Protein AF-A0A8R1HHL2-F1 (afdb_monomer_lite)

pLDDT: mean 79.1, std 13.11, range [37.31, 90.75]

Organism: Caenorhabditis japonica (NCBI:txid281687)

Structure (mmCIF, N/CA/C/O backbone):
data_AF-A0A8R1HHL2-F1
#
_entry.id   AF-A0A8R1HHL2-F1
#
loop_
_atom_site.group_PDB
_atom_site.id
_atom_site.type_symbol
_atom_site.label_atom_id
_atom_site.label_alt_id
_atom_site.label_comp_id
_atom_site.label_asym_id
_atom_site.label_entity_id
_atom_site.label_seq_id
_atom_site.pdbx_PDB_ins_code
_atom_site.Cartn_x
_atom_site.Cartn_y
_atom_site.Cartn_z
_atom_site.occupancy
_atom_site.B_iso_or_equiv
_atom_site.auth_seq_id
_atom_site.auth_comp_id
_atom_site.auth_asym_id
_atom_site.auth_atom_id
_atom_site.pdbx_PDB_model_num
ATOM 1 N N . MET A 1 1 ? 0.209 -12.024 -10.132 1.00 70.88 1 MET A N 1
ATOM 2 C CA . MET A 1 1 ? 1.518 -11.637 -10.691 1.00 70.88 1 MET A CA 1
ATOM 3 C C . MET A 1 1 ? 2.382 -12.886 -10.768 1.00 70.88 1 MET A C 1
ATOM 5 O O . MET A 1 1 ? 2.027 -13.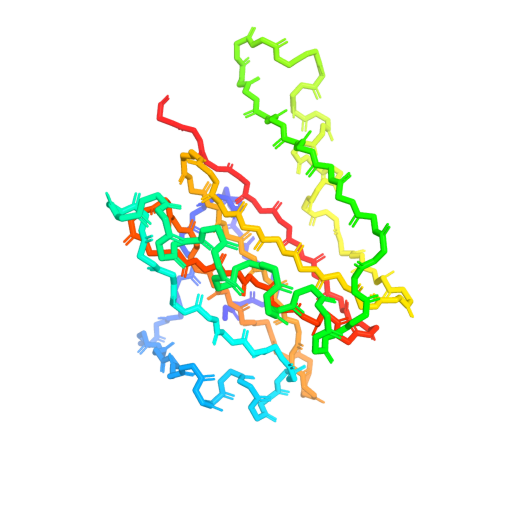872 -10.125 1.00 70.88 1 MET A O 1
ATOM 9 N N . GLU A 1 2 ? 3.452 -12.895 -11.562 1.00 67.00 2 GLU A N 1
ATOM 10 C CA . GLU A 1 2 ? 4.489 -13.923 -11.397 1.00 67.00 2 GLU A CA 1
ATOM 11 C C . GLU A 1 2 ? 5.175 -13.749 -10.028 1.00 67.00 2 GLU A C 1
ATOM 13 O O . GLU A 1 2 ? 5.275 -12.612 -9.567 1.00 67.00 2 GLU A O 1
ATOM 18 N N . PRO A 1 3 ? 5.624 -14.824 -9.352 1.00 61.41 3 PRO A N 1
ATOM 19 C CA . PRO A 1 3 ? 6.196 -14.712 -8.005 1.00 61.41 3 PRO A CA 1
ATOM 20 C C . PRO A 1 3 ? 7.489 -13.890 -7.934 1.00 61.41 3 PRO A C 1
ATOM 22 O O . PRO A 1 3 ? 7.778 -13.267 -6.917 1.00 61.41 3 PRO A O 1
ATOM 25 N N . TYR A 1 4 ? 8.250 -13.880 -9.028 1.00 66.06 4 TYR A N 1
ATOM 26 C CA . TYR A 1 4 ? 9.497 -13.137 -9.167 1.00 66.06 4 TYR A CA 1
ATOM 27 C C . TYR A 1 4 ? 9.480 -12.414 -10.512 1.00 66.06 4 TYR A C 1
ATOM 29 O O . TYR A 1 4 ? 10.007 -12.941 -11.493 1.00 66.06 4 TYR A O 1
ATOM 37 N N . PRO A 1 5 ? 8.813 -11.252 -10.593 1.00 66.38 5 PRO A N 1
ATOM 38 C CA . PRO A 1 5 ? 8.818 -10.463 -11.815 1.00 66.38 5 PRO A CA 1
ATOM 39 C C . PRO A 1 5 ? 10.256 -10.100 -12.190 1.00 66.38 5 PRO A C 1
ATOM 41 O O . PRO A 1 5 ? 10.993 -9.527 -11.389 1.00 66.38 5 PRO A O 1
ATOM 44 N N . PHE A 1 6 ? 10.663 -10.437 -13.409 1.00 67.81 6 PHE A N 1
ATOM 45 C CA . PHE A 1 6 ? 11.948 -9.998 -13.937 1.00 67.81 6 PHE A CA 1
ATOM 46 C C . PHE A 1 6 ? 11.839 -8.545 -14.421 1.00 67.81 6 PHE A C 1
ATOM 48 O O . PHE A 1 6 ? 10.890 -8.187 -15.122 1.00 67.81 6 PHE A O 1
ATOM 55 N N . GLY A 1 7 ? 12.825 -7.715 -14.082 1.00 81.69 7 GLY A N 1
ATOM 56 C CA . GLY A 1 7 ? 12.878 -6.305 -14.474 1.00 81.69 7 GLY A CA 1
ATOM 57 C C . GLY A 1 7 ? 12.419 -5.347 -13.376 1.00 81.69 7 GLY A C 1
ATOM 58 O O . GLY A 1 7 ? 12.433 -5.683 -12.197 1.00 81.69 7 GLY A O 1
ATOM 59 N N . ASP A 1 8 ? 12.054 -4.128 -13.773 1.00 83.44 8 ASP A N 1
ATOM 60 C CA . ASP A 1 8 ? 11.724 -3.054 -12.835 1.00 83.44 8 ASP A CA 1
ATOM 61 C C . ASP A 1 8 ? 10.484 -3.430 -11.991 1.00 83.44 8 ASP A C 1
ATOM 63 O O . ASP A 1 8 ? 9.393 -3.575 -12.558 1.00 83.44 8 ASP A O 1
ATOM 67 N N . PRO A 1 9 ? 10.602 -3.586 -10.654 1.00 82.75 9 PRO A N 1
ATOM 68 C CA . PRO A 1 9 ? 9.501 -4.007 -9.780 1.00 82.75 9 PRO A CA 1
ATOM 69 C C . PRO A 1 9 ? 8.330 -3.022 -9.782 1.00 82.75 9 PRO A C 1
ATOM 71 O O . PRO A 1 9 ? 7.213 -3.377 -9.396 1.00 82.75 9 PRO A O 1
ATOM 74 N N . ARG A 1 10 ? 8.567 -1.809 -10.285 1.00 83.50 10 ARG A N 1
ATOM 75 C CA . ARG A 1 10 ? 7.587 -0.747 -10.444 1.00 83.50 10 ARG A CA 1
ATOM 76 C C . ARG A 1 10 ? 6.665 -0.988 -11.664 1.00 83.50 10 ARG A C 1
ATOM 78 O O . ARG A 1 10 ? 5.615 -0.383 -11.814 1.00 83.50 10 ARG A O 1
ATOM 85 N N . LEU A 1 11 ? 6.950 -1.912 -12.570 1.00 85.81 11 LEU A N 1
ATOM 86 C CA . LEU A 1 11 ? 6.026 -2.140 -13.694 1.00 85.81 11 LEU A CA 1
ATOM 87 C C . LEU A 1 11 ? 4.756 -2.907 -13.264 1.00 85.81 11 LEU A C 1
ATOM 89 O O . LEU A 1 11 ? 4.768 -3.601 -12.258 1.00 85.81 11 LEU A O 1
ATOM 93 N N . PRO A 1 12 ? 3.624 -2.833 -13.989 1.00 85.50 12 PRO A N 1
ATOM 94 C CA . PRO A 1 12 ? 2.386 -3.510 -13.574 1.00 85.50 12 PRO A CA 1
ATOM 95 C C . PRO A 1 12 ? 2.479 -5.042 -13.467 1.00 85.50 12 PRO A C 1
ATOM 97 O O . PRO A 1 12 ? 1.707 -5.647 -12.724 1.00 85.50 12 PRO A O 1
ATOM 100 N N . HIS A 1 13 ? 3.390 -5.676 -14.221 1.00 86.75 13 HIS A N 1
ATOM 101 C CA . HIS A 1 13 ? 3.637 -7.132 -14.224 1.00 86.75 13 HIS A CA 1
ATOM 102 C C . HIS A 1 13 ? 2.361 -7.986 -14.307 1.00 86.75 13 HIS A C 1
ATOM 104 O O . HIS A 1 13 ? 2.149 -8.954 -13.565 1.00 86.75 13 HIS A O 1
ATOM 110 N N . HIS A 1 14 ? 1.465 -7.601 -15.218 1.00 83.38 14 HIS A N 1
ATOM 111 C CA . HIS A 1 14 ? 0.264 -8.375 -15.502 1.00 83.38 14 HIS A CA 1
ATOM 112 C C . HIS A 1 14 ? 0.627 -9.772 -16.015 1.00 83.38 14 HIS A C 1
ATOM 114 O O . HIS A 1 14 ? 1.507 -9.932 -16.855 1.00 83.38 14 HIS A O 1
ATOM 120 N N . LEU A 1 15 ? -0.121 -10.778 -15.557 1.00 83.19 15 LEU A N 1
ATOM 121 C CA . LEU A 1 15 ? -0.095 -12.101 -16.177 1.00 83.19 15 LEU A CA 1
ATOM 122 C C . LEU A 1 15 ? -0.629 -12.010 -17.612 1.00 83.19 15 LEU A C 1
ATOM 124 O O . LEU A 1 15 ? -1.500 -11.184 -17.895 1.00 83.19 15 LEU A O 1
ATOM 128 N N . PHE A 1 16 ? -0.161 -12.895 -18.491 1.00 78.69 16 PHE A N 1
ATOM 129 C CA . PHE A 1 16 ? -0.734 -13.067 -19.821 1.00 78.69 16 PHE A CA 1
ATOM 130 C C . PHE A 1 16 ? -1.435 -14.434 -19.926 1.00 78.69 16 PHE A C 1
ATOM 132 O O . PHE A 1 16 ? -0.778 -15.462 -19.760 1.00 78.69 16 PHE A O 1
ATOM 139 N N . PRO A 1 17 ? -2.756 -14.481 -20.188 1.00 85.31 17 PRO A N 1
ATOM 140 C CA . PRO A 1 17 ? -3.675 -13.346 -20.335 1.00 85.31 17 PRO A CA 1
ATOM 141 C C . PRO A 1 17 ? -3.964 -12.624 -18.996 1.00 85.31 17 PRO A C 1
ATOM 143 O O . PRO A 1 17 ? -3.858 -13.249 -17.933 1.00 85.31 17 PRO A O 1
ATOM 146 N N . PRO A 1 18 ? -4.372 -11.334 -19.021 1.00 83.69 18 PRO A N 1
ATOM 147 C CA . PRO A 1 18 ? -4.646 -10.567 -17.806 1.00 83.69 18 PRO A CA 1
ATOM 148 C C . PRO A 1 18 ? -5.731 -11.202 -16.935 1.00 83.69 18 PRO A C 1
ATOM 150 O O . PRO A 1 18 ? -6.859 -11.417 -17.377 1.00 83.69 18 PRO A O 1
ATOM 153 N N . LYS A 1 19 ? -5.406 -11.440 -15.662 1.00 85.81 19 LYS A N 1
ATOM 154 C CA . LYS A 1 19 ? -6.356 -11.889 -14.637 1.00 85.81 19 LYS A CA 1
ATOM 155 C C . LYS A 1 19 ? -6.655 -10.732 -13.694 1.00 85.81 19 LYS A C 1
ATOM 157 O O . LYS A 1 19 ? -5.839 -10.412 -12.834 1.00 85.81 19 LYS A O 1
ATOM 162 N N . LYS A 1 20 ? -7.814 -10.098 -13.872 1.00 86.00 20 LYS A N 1
ATOM 163 C CA . LYS A 1 20 ? -8.331 -9.107 -12.922 1.00 86.00 20 LYS A CA 1
ATOM 164 C C . LYS A 1 20 ? -9.067 -9.827 -11.799 1.00 86.00 20 LYS A C 1
ATOM 166 O O . LYS A 1 20 ? -9.697 -10.850 -12.046 1.00 86.00 20 LYS A O 1
ATOM 171 N N . ILE A 1 21 ? -8.985 -9.275 -10.597 1.00 87.00 21 ILE A N 1
ATOM 172 C CA . ILE A 1 21 ? -9.740 -9.747 -9.439 1.00 87.00 21 ILE A CA 1
ATOM 173 C C . ILE A 1 21 ? -10.638 -8.629 -8.929 1.00 87.00 21 ILE A C 1
ATOM 175 O O . ILE A 1 21 ? -10.300 -7.448 -9.025 1.00 87.00 21 ILE A O 1
ATOM 179 N N . THR A 1 22 ? -11.788 -9.007 -8.393 1.00 89.25 22 THR A N 1
ATOM 180 C CA . THR A 1 22 ? -12.690 -8.071 -7.717 1.00 89.25 22 THR A CA 1
ATOM 181 C C . THR A 1 22 ? -12.243 -7.827 -6.267 1.00 89.25 22 THR A C 1
ATOM 183 O O . THR A 1 22 ? -11.567 -8.680 -5.685 1.00 89.25 22 THR A O 1
ATOM 186 N N . PRO A 1 23 ? -12.636 -6.704 -5.635 1.00 85.19 23 PRO A N 1
ATOM 187 C CA . PRO A 1 23 ? -12.366 -6.468 -4.211 1.00 85.19 23 PRO A CA 1
ATOM 188 C C . PRO A 1 23 ? -12.899 -7.577 -3.286 1.00 85.19 23 PRO A C 1
ATOM 190 O O . PRO A 1 23 ? -12.269 -7.918 -2.283 1.00 85.19 23 PRO A O 1
ATOM 193 N N . ASP A 1 24 ? -14.028 -8.190 -3.649 1.00 87.56 24 ASP A N 1
ATOM 194 C CA . ASP A 1 24 ? -14.610 -9.310 -2.906 1.00 87.56 24 ASP A CA 1
ATOM 195 C C . ASP A 1 24 ? -13.747 -10.574 -3.005 1.00 87.56 24 ASP A C 1
ATOM 197 O O . ASP A 1 24 ? -13.553 -11.286 -2.017 1.00 87.56 24 ASP A O 1
ATOM 201 N N . GLU A 1 25 ? -13.207 -10.869 -4.190 1.00 90.19 25 GLU A N 1
ATOM 202 C CA . GLU A 1 25 ? -12.277 -11.985 -4.383 1.00 90.19 25 GLU A CA 1
ATOM 203 C C . GLU A 1 25 ? -10.952 -11.747 -3.666 1.00 90.19 25 GLU A C 1
ATOM 205 O O . GLU A 1 25 ? -10.437 -12.678 -3.047 1.00 90.19 25 GLU A O 1
ATOM 210 N N . LEU A 1 26 ? -10.428 -10.517 -3.704 1.00 87.50 26 LEU A N 1
ATOM 211 C CA . LEU A 1 26 ? -9.249 -10.122 -2.935 1.00 87.50 26 LEU A CA 1
ATOM 212 C C . LEU A 1 26 ? -9.473 -10.428 -1.447 1.00 87.50 26 LEU A C 1
ATOM 214 O O . LEU A 1 26 ? -8.727 -11.205 -0.854 1.00 87.50 26 LEU A O 1
ATOM 218 N N . SER A 1 27 ? -10.581 -9.934 -0.889 1.00 86.50 27 SER A N 1
ATOM 219 C CA . SER A 1 27 ? -10.950 -10.147 0.515 1.00 86.50 27 SER A CA 1
ATOM 220 C C . SER A 1 27 ? -11.052 -11.629 0.880 1.00 86.50 27 SER A C 1
ATOM 222 O O . SER A 1 27 ? -10.567 -12.047 1.929 1.00 86.50 27 SER A O 1
ATOM 224 N N . LYS A 1 28 ? -11.648 -12.457 0.015 1.00 88.69 28 LYS A N 1
ATOM 225 C CA . LYS A 1 28 ? -11.785 -13.905 0.252 1.00 88.69 28 LYS A CA 1
ATOM 226 C C . LYS A 1 28 ? -10.446 -14.648 0.195 1.00 88.69 28 LYS A C 1
ATOM 228 O O . LYS A 1 28 ? -10.242 -15.595 0.961 1.00 88.69 28 LYS A O 1
ATOM 233 N N . ARG A 1 29 ? -9.558 -14.246 -0.719 1.00 87.88 29 ARG A N 1
ATOM 234 C CA . ARG A 1 29 ? -8.270 -14.906 -0.972 1.00 87.88 29 ARG A CA 1
ATOM 235 C C . ARG A 1 29 ? -7.210 -14.536 0.057 1.00 87.88 29 ARG A C 1
ATOM 237 O O . ARG A 1 29 ? -6.538 -15.434 0.556 1.00 87.88 29 ARG A O 1
ATOM 244 N N . THR A 1 30 ? -7.092 -13.252 0.382 1.00 85.06 30 THR A N 1
ATOM 245 C CA . THR A 1 30 ? -5.983 -12.711 1.186 1.00 85.06 30 THR A CA 1
ATOM 246 C C . THR A 1 30 ? -6.437 -12.205 2.555 1.00 85.06 30 THR A C 1
ATOM 248 O O . THR A 1 30 ? -5.627 -12.075 3.461 1.00 85.06 30 THR A O 1
ATOM 251 N N . GLY A 1 31 ? -7.731 -11.926 2.747 1.00 83.62 31 GLY A N 1
ATOM 252 C CA . GLY A 1 31 ? -8.235 -11.238 3.943 1.00 83.62 31 GLY A CA 1
ATOM 253 C C . GLY A 1 31 ? -8.080 -9.712 3.894 1.00 83.62 31 GLY A C 1
ATOM 254 O O . GLY A 1 31 ? -8.539 -9.025 4.809 1.00 83.62 31 GLY A O 1
ATOM 255 N N . THR A 1 32 ? -7.487 -9.173 2.825 1.00 84.06 32 THR A N 1
ATOM 256 C CA . THR A 1 32 ? -7.382 -7.734 2.566 1.00 84.06 32 THR A CA 1
ATOM 257 C C . THR A 1 32 ? -8.754 -7.197 2.170 1.00 84.06 32 THR A C 1
ATOM 259 O O . THR A 1 32 ? -9.255 -7.529 1.103 1.00 84.06 32 THR A O 1
ATOM 262 N N . LEU A 1 33 ? -9.375 -6.367 3.007 1.00 83.00 33 LEU A N 1
ATOM 263 C CA . LEU A 1 33 ? -10.582 -5.627 2.611 1.00 83.00 33 LEU A CA 1
ATOM 264 C C . LEU A 1 33 ? -10.227 -4.380 1.772 1.00 83.00 33 LEU A C 1
ATOM 266 O O . LEU A 1 33 ? -9.065 -4.067 1.506 1.00 83.00 33 LEU A O 1
ATOM 270 N N . TYR A 1 34 ? -11.258 -3.674 1.338 1.00 82.88 34 TYR A N 1
ATOM 271 C CA . TYR A 1 34 ? -11.140 -2.478 0.526 1.00 82.88 34 TYR A CA 1
ATOM 272 C C . TYR A 1 34 ? -12.184 -1.469 0.989 1.00 82.88 34 TYR A C 1
ATOM 274 O O . TYR A 1 34 ? -13.357 -1.818 1.151 1.00 82.88 34 TYR A O 1
ATOM 282 N N . TRP A 1 35 ? -11.780 -0.210 1.14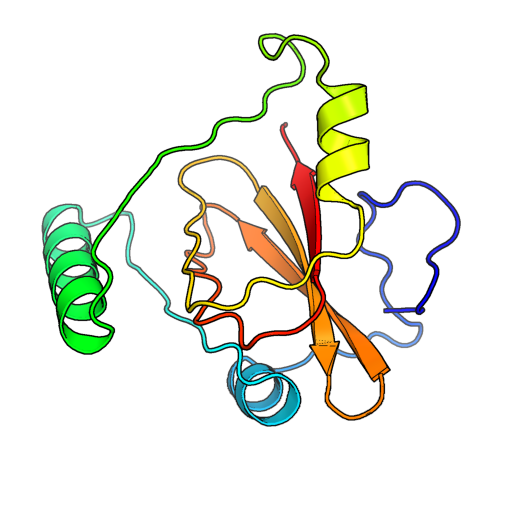9 1.00 82.19 35 TRP A N 1
ATOM 283 C CA . TRP A 1 35 ? -12.708 0.884 1.410 1.00 82.19 35 TRP A CA 1
ATOM 284 C C . TRP A 1 35 ? -12.514 1.997 0.402 1.00 82.19 35 TRP A C 1
ATOM 286 O O . TRP A 1 35 ? -11.473 2.648 0.396 1.00 82.19 35 TRP A O 1
ATOM 296 N N . LYS A 1 36 ? -13.562 2.245 -0.383 1.00 78.38 36 LYS A N 1
ATOM 297 C CA . LYS A 1 36 ? -13.675 3.449 -1.195 1.00 78.38 36 LYS A CA 1
ATOM 298 C C . LYS A 1 36 ? -14.020 4.623 -0.286 1.00 78.38 36 LYS A C 1
ATOM 300 O O . LYS A 1 36 ? -15.033 4.586 0.415 1.00 78.38 36 LYS A O 1
ATOM 305 N N . LEU A 1 37 ? -13.179 5.645 -0.303 1.00 80.69 37 LEU A N 1
ATOM 306 C CA . LEU A 1 37 ? -13.444 6.921 0.357 1.00 80.69 37 LEU A CA 1
ATOM 307 C C . LEU A 1 37 ? -13.871 7.953 -0.693 1.00 80.69 37 LEU A C 1
ATOM 309 O O . LEU A 1 37 ? -13.707 7.733 -1.887 1.00 80.69 37 LEU A O 1
ATOM 313 N N . ASP A 1 38 ? -14.475 9.050 -0.267 1.00 78.44 38 ASP A N 1
ATOM 314 C CA . ASP A 1 38 ? -14.692 10.199 -1.142 1.00 78.44 38 ASP A CA 1
ATOM 315 C C . ASP A 1 38 ? -13.722 11.283 -0.691 1.00 78.44 38 ASP A C 1
ATOM 317 O O . ASP A 1 38 ? -13.808 11.738 0.446 1.00 78.44 38 ASP A O 1
ATOM 321 N N . THR A 1 39 ? -12.747 11.625 -1.531 1.00 76.94 39 THR A N 1
ATOM 322 C CA . THR A 1 39 ? -11.725 12.628 -1.204 1.00 76.94 39 THR A CA 1
ATOM 323 C C . THR A 1 39 ? -12.167 14.050 -1.548 1.00 76.94 39 THR A C 1
ATOM 325 O O . THR A 1 39 ? -11.521 15.002 -1.112 1.00 76.94 39 THR A O 1
ATOM 328 N N . LEU A 1 40 ? -13.273 14.214 -2.285 1.00 82.50 40 LEU A N 1
ATOM 329 C CA . LEU A 1 40 ? -13.802 15.524 -2.672 1.00 82.50 40 LEU A CA 1
ATOM 330 C C . LEU A 1 40 ? -14.610 16.169 -1.538 1.00 82.50 40 LEU A C 1
ATOM 332 O O . LEU A 1 40 ? -14.600 17.390 -1.392 1.00 82.50 40 LEU A O 1
ATOM 336 N N . ASP A 1 41 ? -15.274 15.357 -0.711 1.00 86.44 41 ASP A N 1
ATOM 337 C CA . ASP A 1 41 ? -15.989 15.810 0.484 1.00 86.44 41 ASP A CA 1
ATOM 338 C C . ASP A 1 41 ? -15.156 15.556 1.750 1.00 86.44 41 ASP A C 1
ATOM 340 O O . ASP A 1 41 ? -15.179 14.480 2.351 1.00 86.44 41 ASP A O 1
ATOM 344 N N . GLN A 1 42 ? -14.443 16.594 2.187 1.00 84.88 42 GLN A N 1
ATOM 345 C CA . GLN A 1 42 ? -13.605 16.583 3.392 1.00 84.88 42 GLN A CA 1
ATOM 346 C C . GLN A 1 42 ? -14.381 16.205 4.667 1.00 84.88 42 GLN A C 1
ATOM 348 O O . GLN A 1 42 ? -13.840 15.536 5.551 1.00 84.88 42 GLN A O 1
ATOM 353 N N . VAL A 1 43 ? -15.654 16.600 4.779 1.00 88.69 43 VAL A N 1
ATOM 354 C CA . VAL A 1 43 ? -16.470 16.329 5.972 1.00 88.69 43 VAL A CA 1
ATOM 355 C C . VAL A 1 43 ? -16.898 14.864 5.990 1.00 88.69 43 VAL A C 1
ATOM 357 O O . VAL A 1 43 ? -16.778 14.192 7.021 1.00 88.69 43 VAL A O 1
ATOM 360 N N . ALA A 1 44 ? -17.362 14.345 4.851 1.00 87.12 44 ALA A N 1
ATOM 361 C CA . ALA A 1 44 ? -17.705 12.934 4.710 1.00 87.12 44 ALA A CA 1
ATOM 362 C C . ALA A 1 44 ? -16.475 12.031 4.889 1.00 87.12 44 ALA A C 1
ATOM 364 O O . ALA A 1 44 ? -16.564 11.014 5.587 1.00 87.12 44 ALA A O 1
ATOM 365 N N . LEU A 1 45 ? -15.324 12.429 4.336 1.00 86.00 45 LEU A N 1
ATOM 366 C CA . LEU A 1 45 ? -14.048 11.738 4.496 1.00 86.00 45 LEU A CA 1
ATOM 367 C C . LEU A 1 45 ? -13.654 11.628 5.968 1.00 86.00 45 LEU A C 1
ATOM 369 O O . LEU A 1 45 ? -13.438 10.520 6.462 1.00 86.00 45 LEU A O 1
ATOM 373 N N . ALA A 1 46 ? -13.610 12.755 6.685 1.00 87.81 46 ALA A N 1
ATOM 374 C CA . ALA A 1 46 ? -13.239 12.786 8.096 1.00 87.81 46 ALA A CA 1
ATOM 375 C C . ALA A 1 46 ? -14.159 11.886 8.930 1.00 87.81 46 ALA A C 1
ATOM 377 O O . ALA A 1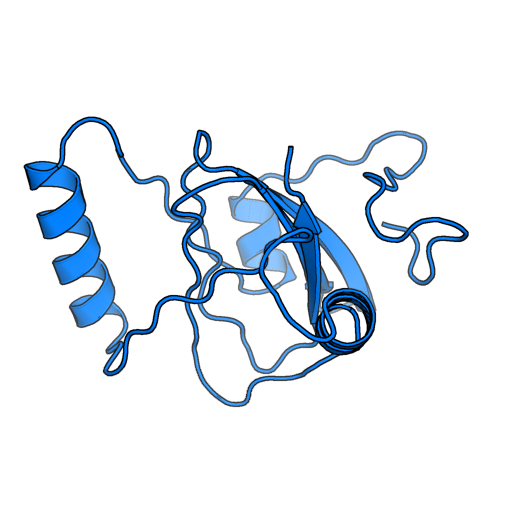 46 ? -13.683 11.047 9.698 1.00 87.81 46 ALA A O 1
ATOM 378 N N . LYS A 1 47 ? -15.478 11.977 8.712 1.00 90.56 47 LYS A N 1
ATOM 379 C CA . LYS A 1 47 ? -16.459 11.127 9.395 1.00 90.56 47 LYS A CA 1
ATOM 380 C C . LYS A 1 47 ? -16.216 9.646 9.108 1.00 90.56 47 LYS A C 1
ATOM 382 O O . LYS A 1 47 ? -16.214 8.837 10.037 1.00 90.56 47 LYS A O 1
ATOM 387 N N . ARG A 1 48 ? -15.982 9.281 7.843 1.00 88.38 48 ARG A N 1
ATOM 388 C CA . ARG A 1 48 ? -15.741 7.888 7.452 1.00 88.38 48 ARG A CA 1
ATOM 389 C C . ARG A 1 48 ? -14.446 7.345 8.051 1.00 88.38 48 ARG A C 1
ATOM 391 O O . ARG A 1 48 ? -14.454 6.219 8.547 1.00 88.38 48 ARG A O 1
ATOM 398 N N . LEU A 1 49 ? -13.374 8.136 8.056 1.00 87.62 49 LEU A N 1
ATOM 399 C CA . LEU A 1 49 ? -12.099 7.773 8.676 1.00 87.62 49 LEU A CA 1
ATOM 400 C C . LEU A 1 49 ? -12.246 7.563 10.185 1.00 87.62 49 LEU A C 1
ATOM 402 O O . LEU A 1 49 ? -11.761 6.560 10.702 1.00 87.62 49 LEU A O 1
ATOM 406 N N . THR A 1 50 ? -12.950 8.451 10.892 1.00 89.88 50 THR A N 1
ATOM 407 C CA . THR A 1 50 ? -13.218 8.282 12.328 1.00 89.88 50 THR A CA 1
ATOM 408 C C . THR A 1 50 ? -13.995 6.996 12.605 1.00 89.88 50 THR A C 1
ATOM 410 O O . THR A 1 50 ? -13.615 6.237 13.495 1.00 89.88 50 THR A O 1
ATOM 413 N N . THR A 1 51 ? -15.039 6.705 11.823 1.00 90.75 51 THR A N 1
ATOM 414 C CA . THR A 1 51 ? -15.802 5.455 11.952 1.00 90.75 51 THR A CA 1
ATOM 415 C C . THR A 1 51 ? -14.916 4.228 11.733 1.00 90.75 51 THR A C 1
ATOM 417 O O . THR A 1 51 ? -14.917 3.335 12.575 1.00 90.75 51 THR A O 1
ATOM 420 N N . LEU A 1 52 ? -14.099 4.208 10.674 1.00 88.00 52 LEU A N 1
ATOM 421 C CA . LEU A 1 52 ? -13.185 3.093 10.391 1.00 88.00 52 LEU A CA 1
ATOM 422 C C . LEU A 1 52 ? -12.156 2.883 11.508 1.00 88.00 52 LEU A C 1
ATOM 424 O O . LEU A 1 52 ? -11.892 1.746 11.901 1.00 88.00 52 LEU A O 1
ATOM 428 N N . LYS A 1 53 ? -11.594 3.970 12.049 1.00 88.19 53 LYS A N 1
ATOM 429 C CA . LYS A 1 53 ? -10.649 3.911 13.174 1.00 88.19 53 LYS A CA 1
ATOM 430 C C . LYS A 1 53 ? -11.275 3.281 14.413 1.00 88.19 53 LYS A C 1
ATOM 432 O O . LYS A 1 53 ? -10.628 2.456 15.054 1.00 88.19 53 LYS A O 1
ATOM 437 N N . LEU A 1 54 ? -12.528 3.617 14.716 1.00 90.75 54 LEU A N 1
ATOM 438 C CA . LEU A 1 54 ? -13.263 3.055 15.850 1.00 90.75 54 LEU A CA 1
ATOM 439 C C . LEU A 1 54 ? -13.649 1.586 15.623 1.00 90.75 54 LEU A C 1
ATOM 441 O O . LEU A 1 54 ? -13.369 0.754 16.482 1.00 90.75 54 LEU A O 1
ATOM 445 N N . GLU A 1 55 ? -14.229 1.255 14.464 1.00 90.12 55 GLU A N 1
ATOM 446 C CA . GLU A 1 55 ? -14.656 -0.110 14.102 1.00 90.12 55 GLU A CA 1
ATOM 447 C C . GLU A 1 55 ? -13.497 -1.114 14.150 1.00 90.12 55 GLU A C 1
ATOM 449 O O . GLU A 1 55 ? -13.670 -2.263 14.560 1.00 90.12 55 GLU A O 1
ATOM 454 N N . HIS A 1 56 ? -12.300 -0.673 13.758 1.00 84.94 56 HIS A N 1
ATOM 455 C CA . HIS A 1 56 ? -11.109 -1.516 13.675 1.00 84.94 56 HIS A CA 1
ATOM 456 C C . HIS A 1 56 ? -10.084 -1.283 14.787 1.00 84.94 56 HIS A C 1
ATOM 458 O O . HIS A 1 56 ? -9.032 -1.924 14.779 1.00 84.94 56 HIS A O 1
ATOM 464 N N . ASN A 1 57 ? -10.388 -0.415 15.757 1.00 87.31 57 ASN A N 1
ATOM 465 C CA . ASN A 1 57 ? -9.519 -0.092 16.890 1.00 87.31 57 ASN A CA 1
ATOM 466 C C . ASN A 1 57 ? -8.102 0.350 16.459 1.00 87.31 57 ASN A C 1
ATOM 468 O O . ASN A 1 57 ? -7.098 -0.075 17.037 1.00 87.31 57 ASN A O 1
ATOM 472 N N . PHE A 1 58 ? -8.012 1.194 15.426 1.00 85.69 58 PHE A N 1
ATOM 473 C CA . PHE A 1 58 ? -6.751 1.799 14.997 1.00 85.69 58 PHE A CA 1
ATOM 474 C C . PHE A 1 58 ? -6.341 2.896 15.988 1.00 85.69 58 PHE A C 1
ATOM 476 O O . PHE A 1 58 ? -7.027 3.906 16.127 1.00 85.69 58 PHE A O 1
ATOM 483 N N . LYS A 1 59 ? -5.224 2.687 16.695 1.00 84.62 59 LYS A N 1
ATOM 484 C CA . LYS A 1 59 ? -4.778 3.554 17.807 1.00 84.62 59 LYS A CA 1
ATOM 485 C C . LYS A 1 59 ? -3.674 4.544 17.449 1.00 84.62 59 LYS A C 1
ATOM 487 O O . LYS A 1 59 ? -3.383 5.433 18.241 1.00 84.62 59 LYS A O 1
ATOM 492 N N . LYS A 1 60 ? -3.007 4.334 16.318 1.00 86.69 60 LYS A N 1
ATOM 493 C CA . LYS A 1 60 ? -1.886 5.147 15.850 1.00 86.69 60 LYS A CA 1
ATOM 494 C C . LYS A 1 60 ? -2.099 5.478 14.383 1.00 86.69 60 LYS A C 1
ATOM 496 O O . LYS A 1 60 ? -2.618 4.649 13.637 1.00 86.69 60 LYS A O 1
ATOM 501 N N . GLU A 1 61 ? -1.684 6.673 14.009 1.00 86.06 61 GLU A N 1
ATOM 502 C CA . GLU A 1 61 ? -1.661 7.172 12.643 1.00 86.06 61 GLU A CA 1
ATOM 503 C C . GLU A 1 61 ? -0.310 7.828 12.395 1.00 86.06 61 GLU A C 1
ATOM 505 O O . GLU A 1 61 ? 0.293 8.365 13.325 1.00 86.06 61 GLU A O 1
ATOM 510 N N . ASP A 1 62 ? 0.162 7.736 11.160 1.00 88.25 62 ASP A N 1
ATOM 511 C CA . ASP A 1 62 ? 1.392 8.371 10.710 1.00 88.25 62 ASP A CA 1
ATOM 512 C C . ASP A 1 62 ? 1.262 8.698 9.218 1.00 88.25 62 ASP A C 1
ATOM 514 O O . ASP A 1 62 ? 0.429 8.102 8.521 1.00 88.25 62 ASP A O 1
ATOM 518 N N . ILE A 1 63 ? 2.067 9.642 8.739 1.00 86.62 63 ILE A N 1
ATOM 519 C CA . ILE A 1 63 ? 2.153 10.021 7.329 1.00 86.62 63 ILE A CA 1
ATOM 520 C C . ILE A 1 63 ? 3.561 9.705 6.848 1.00 86.62 63 ILE A C 1
ATOM 522 O O . ILE A 1 63 ? 4.549 10.192 7.389 1.00 86.62 63 ILE A O 1
ATOM 526 N N . PHE A 1 64 ? 3.636 8.899 5.795 1.00 85.25 64 PHE A N 1
ATOM 527 C CA . PHE A 1 64 ? 4.885 8.544 5.145 1.00 85.25 64 PHE A CA 1
ATOM 528 C C . PHE A 1 64 ? 4.890 9.101 3.726 1.00 85.25 64 PHE A C 1
ATOM 530 O O . PHE A 1 64 ? 4.037 8.734 2.917 1.00 85.25 64 PHE A O 1
ATOM 537 N N . THR A 1 65 ? 5.867 9.957 3.439 1.00 86.00 65 THR A N 1
ATOM 538 C CA . THR A 1 65 ? 6.129 10.489 2.102 1.00 86.00 65 THR A CA 1
ATOM 539 C C . THR A 1 65 ? 7.445 9.915 1.611 1.00 86.00 65 THR A C 1
ATOM 541 O O . THR A 1 65 ? 8.453 9.957 2.320 1.00 86.00 65 THR A O 1
ATOM 544 N N . LEU A 1 66 ? 7.420 9.373 0.401 1.00 85.81 66 LEU A N 1
ATOM 545 C CA . LEU A 1 66 ? 8.602 8.941 -0.317 1.00 85.81 66 LEU A CA 1
ATOM 546 C C . LEU A 1 66 ? 8.665 9.787 -1.579 1.00 85.81 66 LEU A C 1
ATOM 548 O O . LEU A 1 66 ? 7.665 9.944 -2.252 1.00 85.81 66 LEU A O 1
ATOM 552 N N . ASP A 1 67 ? 9.798 10.394 -1.866 1.00 85.56 67 ASP A N 1
ATOM 553 C CA . ASP A 1 67 ? 9.923 11.333 -2.978 1.00 85.56 67 ASP A CA 1
ATOM 554 C C . ASP A 1 67 ? 11.373 11.299 -3.451 1.00 85.56 67 ASP A C 1
ATOM 556 O O . ASP A 1 67 ? 12.293 11.371 -2.633 1.00 85.56 67 ASP A O 1
ATOM 560 N N . ALA A 1 68 ? 11.565 11.115 -4.757 1.00 84.69 68 ALA A N 1
ATOM 561 C CA . ALA A 1 68 ? 12.882 10.868 -5.336 1.00 84.69 68 ALA A CA 1
ATOM 562 C C . ALA A 1 68 ? 13.819 12.081 -5.241 1.00 84.69 68 ALA A C 1
ATOM 564 O O . ALA A 1 68 ? 15.035 11.910 -5.244 1.00 84.69 68 ALA A O 1
ATOM 565 N N . GLU A 1 69 ? 13.274 13.294 -5.139 1.00 87.12 69 GLU A N 1
ATOM 566 C CA . GLU A 1 69 ? 14.054 14.530 -5.077 1.00 87.12 69 GLU A CA 1
ATOM 567 C C . GLU A 1 69 ? 14.425 14.899 -3.636 1.00 87.12 69 GLU A C 1
ATOM 569 O O . GLU A 1 69 ? 15.506 15.429 -3.375 1.00 87.12 69 GLU A O 1
ATOM 5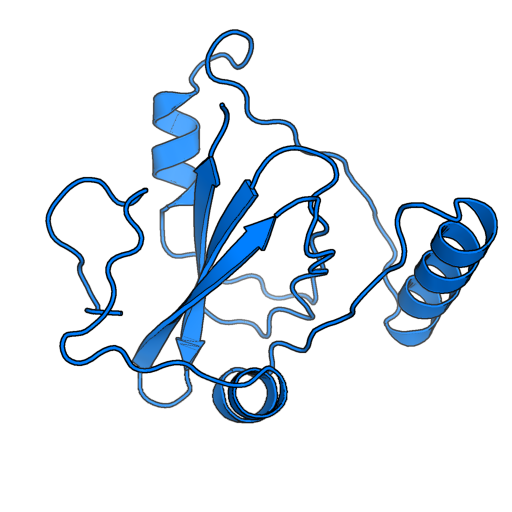74 N N . THR A 1 70 ? 13.531 14.624 -2.688 1.00 87.12 70 THR A N 1
ATOM 575 C CA . THR A 1 70 ? 13.629 15.121 -1.309 1.00 87.12 70 THR A CA 1
ATOM 576 C C . THR A 1 70 ? 13.986 14.044 -0.291 1.00 87.12 70 THR A C 1
ATOM 578 O O . THR A 1 70 ? 14.499 14.362 0.787 1.00 87.12 70 THR A O 1
ATOM 581 N N . THR A 1 71 ? 13.753 12.765 -0.597 1.00 85.56 71 THR A N 1
ATOM 582 C CA . THR A 1 71 ? 14.061 11.680 0.336 1.00 85.56 71 THR A CA 1
ATOM 583 C C . THR A 1 71 ? 15.519 11.264 0.221 1.00 85.56 71 THR A C 1
ATOM 585 O O . THR A 1 71 ? 15.940 10.658 -0.761 1.00 85.56 71 THR A O 1
ATOM 588 N N . ALA A 1 72 ? 16.292 11.515 1.279 1.00 89.06 72 ALA A N 1
ATOM 589 C CA . ALA A 1 72 ? 17.617 10.923 1.413 1.00 89.06 72 ALA A CA 1
ATOM 590 C C . ALA A 1 72 ? 17.521 9.388 1.380 1.00 89.06 72 ALA A C 1
ATOM 592 O O . ALA A 1 72 ? 16.646 8.805 2.030 1.00 89.06 72 ALA A O 1
ATOM 593 N N . ASN A 1 73 ? 18.443 8.753 0.652 1.00 90.50 73 ASN A N 1
ATOM 594 C CA . ASN A 1 73 ? 18.502 7.302 0.453 1.00 90.50 73 ASN A CA 1
ATOM 595 C C . ASN A 1 73 ? 17.198 6.734 -0.138 1.00 90.50 73 ASN A C 1
ATOM 597 O O . ASN A 1 73 ? 16.691 5.710 0.317 1.00 90.50 73 ASN A O 1
ATOM 601 N N . PHE A 1 74 ? 16.616 7.438 -1.115 1.00 86.69 74 PHE A N 1
ATOM 602 C CA . PHE A 1 74 ? 15.387 7.016 -1.789 1.00 86.69 74 PHE A CA 1
ATOM 603 C C . PHE A 1 74 ? 15.492 5.593 -2.354 1.00 86.69 74 PHE A C 1
ATOM 605 O O . PHE A 1 74 ? 14.593 4.789 -2.114 1.00 86.69 74 PHE A O 1
ATOM 612 N N . ASP A 1 75 ? 16.586 5.279 -3.052 1.00 86.12 75 ASP A N 1
ATOM 613 C CA . ASP A 1 75 ? 16.784 3.967 -3.678 1.00 86.12 75 ASP A CA 1
ATOM 614 C C . ASP A 1 75 ? 16.838 2.848 -2.629 1.00 86.12 75 ASP A C 1
ATOM 616 O O . ASP A 1 75 ? 16.064 1.897 -2.720 1.00 86.12 75 ASP A O 1
ATOM 620 N N . ASP A 1 76 ? 17.638 3.020 -1.570 1.00 89.31 76 ASP A N 1
ATOM 621 C CA . ASP A 1 76 ? 17.725 2.056 -0.463 1.00 89.31 76 ASP A CA 1
ATOM 622 C C . ASP A 1 76 ? 16.354 1.827 0.196 1.00 89.31 76 ASP A C 1
ATOM 624 O O . ASP A 1 76 ? 15.979 0.698 0.505 1.00 89.31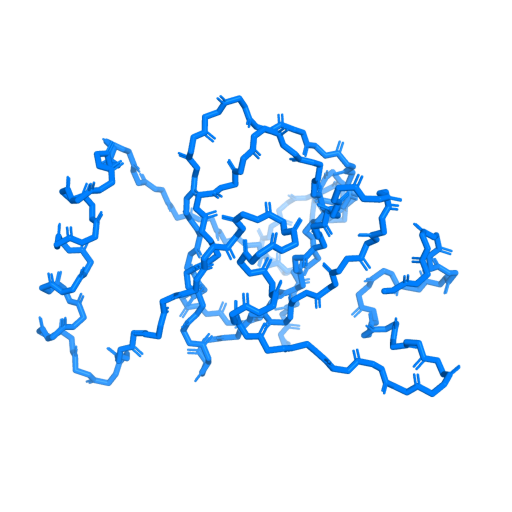 76 ASP A O 1
ATOM 628 N N . LYS A 1 77 ? 15.564 2.895 0.383 1.00 85.75 77 LYS A N 1
ATOM 629 C CA . LYS A 1 77 ? 14.208 2.786 0.940 1.00 85.75 77 LYS A CA 1
ATOM 630 C C . LYS A 1 77 ? 13.243 2.075 0.002 1.00 85.75 77 LYS A C 1
ATOM 632 O O . LYS A 1 77 ? 12.365 1.362 0.476 1.00 85.75 77 LYS A O 1
ATOM 637 N N . ILE A 1 78 ? 13.343 2.293 -1.308 1.00 84.81 78 ILE A N 1
ATOM 638 C CA . ILE A 1 78 ? 12.526 1.571 -2.290 1.00 84.81 78 ILE A CA 1
ATOM 639 C C . ILE A 1 78 ? 12.863 0.081 -2.254 1.00 84.81 78 ILE A C 1
ATOM 641 O O . ILE A 1 78 ? 11.942 -0.735 -2.276 1.00 84.81 78 ILE A O 1
ATOM 645 N N . GLU A 1 79 ? 14.147 -0.268 -2.173 1.00 85.38 79 GLU A N 1
ATOM 646 C CA . GLU A 1 79 ? 14.584 -1.656 -2.031 1.00 85.38 79 GLU A CA 1
ATOM 647 C C . GLU A 1 79 ? 14.041 -2.273 -0.737 1.00 85.38 79 GLU A C 1
ATOM 649 O O . GLU A 1 79 ? 13.368 -3.300 -0.807 1.00 85.38 79 GLU A O 1
ATOM 654 N N . GLU A 1 80 ? 14.205 -1.598 0.406 1.00 85.75 80 GLU A N 1
ATOM 655 C CA . GLU A 1 80 ? 13.677 -2.034 1.709 1.00 85.75 80 GLU A CA 1
ATOM 656 C C . GLU A 1 80 ? 12.154 -2.240 1.673 1.00 85.75 80 GLU A C 1
ATOM 658 O O . GLU A 1 80 ? 11.634 -3.252 2.139 1.00 85.75 80 GLU A O 1
ATOM 663 N N . LEU A 1 81 ? 11.409 -1.299 1.086 1.00 84.44 81 LEU A N 1
ATOM 664 C CA . LEU A 1 81 ? 9.950 -1.388 0.977 1.00 84.44 81 LEU A CA 1
ATOM 665 C C . LEU A 1 81 ? 9.490 -2.503 0.031 1.00 84.44 81 LEU A C 1
ATOM 667 O O . LEU A 1 81 ? 8.361 -2.989 0.168 1.00 84.44 81 LEU A O 1
ATOM 671 N N . PHE A 1 82 ? 10.335 -2.898 -0.922 1.00 84.50 82 PHE A N 1
ATOM 672 C CA . PHE A 1 82 ? 10.073 -4.010 -1.824 1.00 84.50 82 PHE A CA 1
ATOM 673 C C . PHE A 1 82 ? 10.464 -5.369 -1.228 1.00 84.50 82 PHE A C 1
ATOM 675 O O . PHE A 1 82 ? 10.077 -6.400 -1.782 1.00 84.50 82 PHE A O 1
ATOM 682 N N . GLU A 1 83 ? 11.178 -5.415 -0.104 1.00 83.69 83 GLU A N 1
ATOM 683 C CA . GLU A 1 83 ? 11.427 -6.671 0.597 1.00 83.69 83 GLU A CA 1
ATOM 684 C C . GLU A 1 83 ? 10.128 -7.248 1.162 1.00 83.69 83 GLU A C 1
ATOM 686 O O . GLU A 1 83 ? 9.209 -6.538 1.580 1.00 83.69 83 GLU A O 1
ATOM 691 N N . GLU A 1 84 ? 10.031 -8.578 1.159 1.00 83.94 84 GLU A N 1
ATOM 692 C CA . GLU A 1 84 ? 8.846 -9.228 1.691 1.00 83.94 84 GLU A CA 1
ATOM 693 C C . GLU A 1 84 ? 8.820 -9.094 3.219 1.00 83.94 84 GLU A C 1
ATOM 695 O O . GLU A 1 84 ? 9.757 -9.478 3.918 1.00 83.94 84 GLU A O 1
ATOM 700 N N . SER A 1 85 ? 7.736 -8.525 3.745 1.00 81.12 85 SER A N 1
ATOM 701 C CA . SER A 1 85 ? 7.606 -8.248 5.175 1.00 81.12 85 SER A CA 1
ATOM 702 C C . SER A 1 85 ? 6.273 -8.740 5.724 1.00 81.12 85 SER A C 1
ATOM 704 O O . SER A 1 85 ? 5.240 -8.683 5.059 1.00 81.12 85 SER A O 1
ATOM 706 N N . THR A 1 86 ? 6.295 -9.238 6.963 1.00 79.81 86 THR A N 1
ATOM 707 C CA . THR A 1 86 ? 5.101 -9.679 7.695 1.00 79.81 86 THR A CA 1
ATOM 708 C C . THR A 1 86 ? 4.874 -8.772 8.893 1.00 79.81 86 THR A C 1
ATOM 710 O O . THR A 1 86 ? 5.753 -8.612 9.739 1.00 79.81 86 THR A O 1
ATOM 713 N N . VAL A 1 87 ? 3.672 -8.206 9.004 1.00 73.62 87 VAL A N 1
ATOM 714 C CA . VAL A 1 87 ? 3.308 -7.327 10.123 1.00 73.62 87 VAL A CA 1
ATOM 715 C C . VAL A 1 87 ? 2.392 -8.090 11.088 1.00 73.62 87 VAL A C 1
ATOM 717 O O . VAL A 1 87 ? 1.337 -8.566 10.675 1.00 73.62 87 VAL A O 1
ATOM 720 N N . PRO A 1 88 ? 2.746 -8.224 12.383 1.00 73.00 88 PRO A N 1
ATOM 721 C CA . PRO A 1 88 ? 1.992 -9.054 13.330 1.00 73.00 88 PRO A CA 1
ATOM 722 C C . PRO A 1 88 ? 0.670 -8.420 13.783 1.00 73.00 88 PRO A C 1
ATOM 724 O O . PRO A 1 88 ? -0.125 -9.052 14.479 1.00 73.00 88 PRO A O 1
ATOM 727 N N . PHE A 1 89 ? 0.439 -7.158 13.427 1.00 75.88 89 PHE A N 1
ATOM 728 C CA . PHE A 1 89 ? -0.740 -6.394 13.796 1.00 75.88 89 PHE A CA 1
ATOM 729 C C . PHE A 1 89 ? -1.475 -5.874 12.568 1.00 75.88 89 PHE A C 1
ATOM 731 O O . PHE A 1 89 ? -0.939 -5.734 11.473 1.00 75.88 89 PHE A O 1
ATOM 738 N N . GLN A 1 90 ? -2.735 -5.529 12.793 1.00 75.44 90 GLN A N 1
ATOM 739 C CA . GLN A 1 90 ? -3.569 -4.915 11.785 1.00 75.44 90 GLN A CA 1
ATOM 740 C C . GLN A 1 90 ? -3.057 -3.511 11.439 1.00 75.44 90 GLN A C 1
ATOM 742 O O . GLN A 1 90 ? -3.041 -2.637 12.303 1.00 75.44 90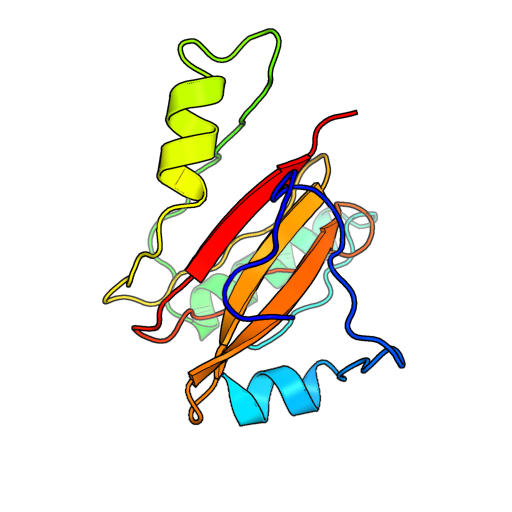 GLN A O 1
ATOM 747 N N . GLN A 1 91 ? -2.735 -3.269 10.171 1.00 80.19 91 GLN A N 1
ATOM 748 C CA . GLN A 1 91 ? -2.470 -1.925 9.655 1.00 80.19 91 GLN A CA 1
ATOM 749 C C . GLN A 1 91 ? -3.429 -1.572 8.521 1.00 80.19 91 GLN A C 1
ATOM 751 O O . GLN A 1 91 ? -3.976 -2.465 7.878 1.00 80.19 91 GLN A O 1
ATOM 756 N N . ALA A 1 92 ? -3.644 -0.276 8.311 1.00 82.88 92 ALA A N 1
ATOM 757 C CA . ALA A 1 92 ? -4.337 0.258 7.149 1.00 82.88 92 ALA A CA 1
ATOM 758 C C . ALA A 1 92 ? -3.500 1.384 6.539 1.00 82.88 92 ALA A C 1
ATOM 760 O O . ALA A 1 92 ? -2.930 2.184 7.279 1.00 82.88 92 ALA A O 1
ATOM 761 N N . ARG A 1 93 ? -3.423 1.449 5.207 1.00 84.88 93 ARG A N 1
ATOM 762 C CA . ARG A 1 93 ? -2.693 2.505 4.485 1.00 84.88 93 ARG A CA 1
ATOM 763 C C . ARG A 1 93 ? -3.606 3.183 3.485 1.00 84.88 93 ARG A C 1
ATOM 765 O O . ARG A 1 93 ? -4.306 2.478 2.775 1.00 84.88 93 ARG A O 1
ATOM 772 N N . MET A 1 94 ? -3.592 4.510 3.436 1.00 83.25 94 MET A N 1
ATOM 773 C CA . MET A 1 94 ? -4.368 5.325 2.499 1.00 83.25 94 MET A CA 1
ATOM 774 C C . MET A 1 94 ? -3.403 6.174 1.674 1.00 83.25 94 MET A C 1
ATOM 776 O O . MET A 1 94 ? -2.508 6.793 2.244 1.00 83.25 94 MET A O 1
ATOM 780 N N . ILE A 1 95 ? -3.592 6.207 0.356 1.00 84.31 95 ILE A N 1
ATOM 781 C CA . ILE A 1 95 ? -2.815 7.072 -0.536 1.00 84.31 95 ILE A CA 1
ATOM 782 C C . ILE A 1 95 ? -3.400 8.485 -0.485 1.00 84.31 95 ILE A C 1
ATOM 784 O O . ILE A 1 95 ? -4.563 8.685 -0.834 1.00 84.31 95 ILE A O 1
ATOM 788 N N . ILE A 1 96 ? -2.603 9.435 0.010 1.00 83.38 96 ILE A N 1
ATOM 789 C CA . ILE A 1 96 ? -2.968 10.858 0.100 1.00 83.38 96 ILE A CA 1
ATOM 790 C C . ILE A 1 96 ? -2.548 11.593 -1.175 1.00 83.38 96 ILE A C 1
ATOM 792 O O . ILE A 1 96 ? -3.272 12.470 -1.623 1.00 83.38 96 ILE A O 1
ATOM 796 N N . GLU A 1 97 ? -1.418 11.208 -1.769 1.00 83.44 97 GLU A N 1
ATOM 797 C CA . GLU A 1 97 ? -0.895 11.730 -3.034 1.00 83.44 97 GLU A CA 1
ATOM 798 C C . GLU A 1 97 ? -0.127 10.615 -3.765 1.00 83.44 97 GLU A C 1
ATOM 800 O O . GLU A 1 97 ? 0.387 9.692 -3.127 1.00 83.44 97 GLU A O 1
ATOM 805 N N . GLY A 1 98 ? -0.062 10.692 -5.097 1.00 85.69 98 GLY A N 1
ATOM 806 C CA . GLY A 1 98 ? 0.642 9.715 -5.934 1.00 85.69 98 GLY A CA 1
ATOM 807 C C . GLY A 1 98 ? -0.062 8.358 -6.036 1.00 85.69 98 GLY A C 1
ATOM 808 O O . GLY A 1 98 ? -1.277 8.253 -5.862 1.00 85.69 98 GLY A O 1
ATOM 809 N N . CYS A 1 99 ? 0.707 7.308 -6.337 1.00 85.50 99 CYS A N 1
ATOM 810 C CA . CYS A 1 99 ? 0.196 5.940 -6.407 1.00 85.50 99 CYS A CA 1
ATOM 811 C C . CYS A 1 99 ? 1.240 4.901 -5.965 1.00 85.50 99 CYS A C 1
ATOM 813 O O . CYS A 1 99 ? 2.428 5.187 -5.841 1.00 85.50 99 CYS A O 1
ATOM 815 N N . ALA A 1 100 ? 0.799 3.680 -5.674 1.00 86.44 100 ALA A N 1
ATOM 816 C CA . ALA A 1 100 ? 1.654 2.586 -5.230 1.00 86.44 100 ALA A CA 1
ATOM 817 C C . ALA A 1 100 ? 1.063 1.217 -5.591 1.00 86.44 100 ALA A C 1
ATOM 819 O O . ALA A 1 100 ? -0.157 1.032 -5.574 1.00 86.44 100 ALA A O 1
ATOM 820 N N . TYR A 1 101 ? 1.925 0.234 -5.853 1.00 86.75 101 TYR A N 1
ATOM 821 C CA . TYR A 1 101 ? 1.551 -1.176 -5.864 1.00 86.75 101 TYR A CA 1
ATOM 822 C C . TYR A 1 101 ? 1.768 -1.802 -4.497 1.00 86.75 101 TYR A C 1
ATOM 824 O O . TYR A 1 101 ? 2.826 -1.652 -3.890 1.00 86.75 101 TYR A O 1
ATOM 832 N N . TYR A 1 102 ? 0.770 -2.563 -4.069 1.00 86.94 102 TYR A N 1
ATOM 833 C CA . TYR A 1 102 ? 0.852 -3.453 -2.926 1.00 86.94 102 TYR A CA 1
ATOM 834 C C . TYR A 1 102 ? 0.738 -4.880 -3.425 1.00 86.94 102 TYR A C 1
ATOM 836 O O . TYR A 1 102 ? -0.285 -5.250 -4.005 1.00 86.94 102 TYR A O 1
ATOM 844 N N . ASP A 1 103 ? 1.770 -5.673 -3.183 1.00 86.75 103 ASP A N 1
ATOM 845 C CA . ASP A 1 103 ? 1.744 -7.098 -3.473 1.00 86.75 103 ASP A CA 1
ATOM 846 C C . ASP A 1 103 ? 1.386 -7.844 -2.206 1.00 86.75 103 ASP A C 1
ATOM 848 O O . ASP A 1 103 ? 2.077 -7.702 -1.207 1.00 86.75 103 ASP A O 1
ATOM 852 N N . VAL A 1 104 ? 0.312 -8.623 -2.238 1.00 86.12 104 VAL A N 1
ATOM 853 C CA . VAL A 1 104 ? -0.123 -9.454 -1.113 1.00 86.12 104 VAL A CA 1
ATOM 854 C C . VAL A 1 104 ? -0.152 -10.912 -1.535 1.00 86.12 104 VAL A C 1
ATOM 856 O O . VAL A 1 104 ? -0.612 -11.251 -2.630 1.00 86.12 104 VAL A O 1
ATOM 859 N N . GLU A 1 105 ? 0.345 -11.779 -0.668 1.00 86.44 105 GLU A N 1
ATOM 860 C CA . GLU A 1 105 ? 0.306 -13.219 -0.882 1.00 86.44 105 GLU A CA 1
ATOM 861 C C . GLU A 1 105 ? -1.074 -13.787 -0.502 1.00 86.44 105 GLU A C 1
ATOM 863 O O . GLU A 1 105 ? -1.673 -13.415 0.512 1.00 86.44 105 GLU A O 1
ATOM 868 N N . ASP A 1 106 ? -1.620 -14.680 -1.329 1.00 86.44 106 ASP A N 1
ATOM 869 C CA . ASP A 1 106 ? -2.825 -15.436 -0.992 1.00 86.44 106 ASP A CA 1
ATOM 870 C C . ASP A 1 106 ? -2.518 -16.758 -0.270 1.00 86.44 106 ASP A C 1
ATOM 872 O O . ASP A 1 106 ? -1.378 -17.190 -0.139 1.00 86.44 106 ASP A O 1
ATOM 876 N N . LYS A 1 107 ? -3.567 -17.455 0.179 1.00 83.62 107 LYS A N 1
ATOM 877 C CA . LYS A 1 107 ? -3.438 -18.736 0.902 1.00 83.62 107 LYS A CA 1
ATOM 878 C C . LYS A 1 107 ? -2.744 -19.861 0.118 1.00 83.62 107 LYS A C 1
ATOM 880 O O . LYS A 1 107 ? -2.415 -20.879 0.718 1.00 83.62 107 LYS A O 1
ATOM 885 N N . ASN A 1 108 ? -2.578 -19.716 -1.196 1.00 86.44 108 ASN A N 1
ATOM 886 C CA . ASN A 1 108 ? -1.920 -20.693 -2.062 1.00 86.44 108 ASN A CA 1
ATOM 887 C C . ASN A 1 108 ? -0.484 -20.274 -2.421 1.00 86.44 108 ASN A C 1
ATOM 889 O O . ASN A 1 108 ? 0.111 -20.883 -3.311 1.00 86.44 108 ASN A O 1
ATOM 893 N N . GLY A 1 109 ? 0.050 -19.224 -1.791 1.00 84.06 109 GLY A N 1
ATOM 894 C CA . GLY A 1 109 ? 1.368 -18.673 -2.097 1.00 84.06 109 GLY A CA 1
ATOM 895 C C . GLY A 1 109 ? 1.415 -17.865 -3.397 1.00 84.06 109 GLY A C 1
ATOM 896 O O . GLY A 1 109 ? 2.471 -17.720 -4.013 1.00 84.06 109 GLY A O 1
ATOM 897 N N . GLN A 1 110 ? 0.264 -17.395 -3.897 1.00 86.56 110 GLN A N 1
ATOM 898 C CA . GLN A 1 110 ? 0.206 -16.598 -5.121 1.00 86.56 110 GLN A CA 1
ATOM 899 C C . GLN A 1 110 ? 0.171 -15.107 -4.815 1.00 86.56 110 GLN A C 1
ATOM 901 O O . GLN A 1 110 ? -0.694 -14.624 -4.085 1.00 86.56 110 GLN A O 1
ATOM 906 N N . TRP A 1 111 ? 1.042 -14.365 -5.492 1.00 86.94 111 TRP A N 1
ATOM 907 C CA . TRP A 1 111 ? 1.111 -12.915 -5.384 1.00 86.94 111 TRP A CA 1
ATOM 908 C C . TRP A 1 111 ? 0.004 -12.211 -6.167 1.00 86.94 111 TRP A C 1
ATOM 910 O O . TRP A 1 111 ? -0.189 -12.406 -7.380 1.00 86.94 111 TRP A O 1
ATOM 920 N N . VAL A 1 112 ? -0.700 -11.334 -5.465 1.00 87.50 112 VAL A N 1
ATOM 921 C CA . VAL A 1 112 ? -1.746 -10.463 -5.982 1.00 87.50 112 VAL A CA 1
ATOM 922 C C . VAL A 1 112 ? -1.279 -9.017 -5.866 1.00 87.50 112 VAL A C 1
ATOM 924 O O . VAL A 1 112 ? -1.075 -8.520 -4.766 1.00 87.50 112 VAL A O 1
ATOM 927 N N . ARG A 1 113 ? -1.152 -8.342 -7.011 1.00 88.00 113 ARG A N 1
ATOM 928 C CA . ARG A 1 113 ? -0.747 -6.937 -7.099 1.00 88.00 113 ARG A CA 1
ATOM 929 C C . ARG A 1 113 ? -1.965 -6.018 -7.114 1.00 88.00 113 ARG A C 1
ATOM 931 O O . ARG A 1 113 ? -2.869 -6.210 -7.929 1.00 88.00 113 ARG A O 1
ATOM 938 N N . ILE A 1 114 ? -1.967 -5.015 -6.244 1.00 87.06 114 ILE A N 1
ATOM 939 C CA . ILE A 1 114 ? -3.039 -4.028 -6.085 1.00 87.06 114 ILE A CA 1
ATOM 940 C C . ILE A 1 114 ? -2.482 -2.647 -6.423 1.00 87.06 114 ILE A C 1
ATOM 942 O O . ILE A 1 114 ? -1.593 -2.164 -5.728 1.00 87.06 114 ILE A O 1
ATOM 946 N N . LEU A 1 115 ? -3.017 -1.998 -7.460 1.00 86.44 115 LEU A N 1
ATOM 947 C CA . LEU A 1 115 ? -2.746 -0.583 -7.726 1.00 86.44 115 LEU A CA 1
ATOM 948 C C . LEU A 1 115 ? -3.598 0.285 -6.799 1.00 86.44 115 LEU A C 1
ATOM 950 O O . LEU A 1 115 ? -4.826 0.197 -6.831 1.00 86.44 115 LEU A O 1
ATOM 954 N N . CYS A 1 116 ? -2.947 1.128 -6.011 1.00 82.94 116 CYS A N 1
ATOM 955 C CA . CYS A 1 116 ? -3.574 2.131 -5.160 1.00 82.94 116 CYS A CA 1
ATOM 956 C C . CYS A 1 116 ? -3.169 3.508 -5.671 1.00 82.94 116 CYS A C 1
ATOM 958 O O . CYS A 1 116 ? -1.982 3.765 -5.815 1.00 82.94 116 CYS A O 1
ATOM 960 N N . ASP A 1 117 ? -4.124 4.390 -5.923 1.00 81.38 117 ASP A N 1
ATOM 961 C CA . ASP A 1 117 ? -3.876 5.735 -6.449 1.00 81.38 117 ASP A CA 1
ATOM 962 C C . ASP A 1 117 ? -4.752 6.725 -5.680 1.00 81.38 117 ASP A C 1
ATOM 964 O O . ASP A 1 117 ? -5.818 6.348 -5.200 1.00 81.38 117 ASP A O 1
ATOM 968 N N . PHE A 1 118 ? -4.343 7.983 -5.562 1.00 73.88 118 PHE A N 1
ATOM 969 C CA . PHE A 1 118 ? -5.132 9.039 -4.927 1.00 73.88 118 PHE A CA 1
ATOM 970 C C . PHE A 1 118 ? -6.571 9.123 -5.474 1.00 73.88 118 PHE A C 1
ATOM 972 O O . PHE A 1 118 ? -7.527 9.341 -4.726 1.00 73.88 118 PHE A O 1
ATOM 979 N N . HIS A 1 119 ? -6.752 8.882 -6.777 1.00 60.38 119 HIS A N 1
ATOM 980 C CA . HIS A 1 119 ? -8.069 8.871 -7.428 1.00 60.38 119 HIS A CA 1
ATOM 981 C C . HIS A 1 119 ? -8.896 7.610 -7.152 1.00 60.38 119 HIS A C 1
ATOM 983 O O . HIS A 1 119 ? -10.111 7.588 -7.373 1.00 60.38 119 HIS A O 1
ATOM 989 N N . VAL A 1 120 ? -8.255 6.556 -6.656 1.00 54.91 120 VAL A N 1
ATOM 990 C CA . VAL A 1 120 ? -8.895 5.322 -6.214 1.00 54.91 120 VAL A CA 1
ATOM 991 C C . VAL A 1 120 ? -8.573 5.183 -4.738 1.00 54.91 120 VAL A C 1
ATOM 993 O O . VAL A 1 120 ? -7.649 4.445 -4.405 1.00 54.91 120 VAL A O 1
ATOM 996 N N . PRO A 1 121 ? -9.305 5.884 -3.852 1.00 49.97 121 PRO A N 1
ATOM 997 C CA . PRO A 1 121 ? -9.043 5.849 -2.426 1.00 49.97 121 PRO A CA 1
ATOM 998 C C . PRO A 1 121 ? -9.126 4.403 -1.983 1.00 49.97 121 PRO A C 1
ATOM 1000 O O . PRO A 1 121 ? -10.196 3.800 -1.902 1.00 49.97 121 PRO A O 1
ATOM 1003 N N . LEU A 1 122 ? -7.942 3.840 -1.817 1.00 44.12 122 LEU A N 1
ATOM 1004 C CA . LEU A 1 122 ? -7.713 2.487 -1.413 1.00 44.12 122 LEU A CA 1
ATOM 1005 C C . LEU A 1 122 ? -7.117 2.649 -0.040 1.00 44.12 122 LEU A C 1
ATOM 1007 O O . LEU A 1 122 ? -5.967 3.054 0.113 1.00 44.12 122 LEU A O 1
ATOM 1011 N N . SER A 1 123 ? -7.938 2.397 0.970 1.00 46.97 123 SER A N 1
ATOM 1012 C CA . SER A 1 123 ? -7.364 2.007 2.236 1.00 46.97 123 SER A CA 1
ATOM 1013 C C . SER A 1 123 ? -7.041 0.515 2.115 1.00 46.97 123 SER A C 1
ATOM 1015 O O . SER A 1 123 ? -7.950 -0.313 2.144 1.00 46.97 123 SER A O 1
ATOM 1017 N N . VAL A 1 124 ? -5.770 0.172 1.850 1.00 43.94 124 VAL A N 1
ATOM 1018 C CA . VAL A 1 124 ? -5.324 -1.230 1.903 1.00 43.94 124 VAL A CA 1
ATOM 1019 C C . VAL A 1 124 ? -5.431 -1.639 3.354 1.00 43.94 124 VAL A C 1
ATOM 1021 O O . VAL A 1 124 ? -4.864 -1.014 4.247 1.00 43.94 124 VAL A O 1
ATOM 1024 N N . ASN A 1 125 ? -6.245 -2.656 3.540 1.00 47.91 125 ASN A N 1
ATOM 1025 C CA . ASN A 1 125 ? -6.826 -3.098 4.778 1.00 47.91 125 ASN A CA 1
ATOM 1026 C C . ASN A 1 125 ? -5.891 -3.718 5.780 1.00 47.91 125 ASN A C 1
ATOM 1028 O O . ASN A 1 125 ? -4.764 -4.033 5.436 1.00 47.91 125 ASN A O 1
ATOM 1032 N N . ARG A 1 126 ? -6.491 -4.037 6.944 1.00 42.44 126 ARG A N 1
ATOM 1033 C CA . ARG A 1 126 ? -6.124 -5.139 7.836 1.00 42.44 126 ARG A CA 1
ATOM 1034 C C . ARG A 1 126 ? -5.242 -6.140 7.124 1.00 42.44 126 ARG A C 1
ATOM 1036 O O . ARG A 1 126 ? -5.759 -7.068 6.518 1.00 42.44 126 ARG A O 1
ATOM 1043 N N . ILE A 1 127 ? -3.940 -5.897 7.175 1.00 50.75 127 ILE A N 1
ATOM 1044 C CA . ILE A 1 127 ? -2.959 -6.826 6.653 1.00 50.75 127 ILE A CA 1
ATOM 1045 C C . ILE A 1 127 ? -3.017 -7.951 7.684 1.00 50.75 127 ILE A C 1
ATOM 1047 O O . ILE A 1 127 ? -2.708 -7.699 8.855 1.00 50.75 127 ILE A O 1
ATOM 1051 N N . PRO A 1 128 ? -3.547 -9.145 7.343 1.00 42.31 128 PRO A N 1
ATOM 1052 C CA . PRO A 1 128 ? -3.297 -10.298 8.196 1.00 42.31 128 PRO A CA 1
ATOM 1053 C C . PRO A 1 128 ? -1.775 -10.420 8.358 1.00 42.31 128 PRO A C 1
ATOM 1055 O O . PRO A 1 128 ? -1.063 -9.873 7.524 1.00 42.31 128 PRO A O 1
ATOM 1058 N N . PRO A 1 129 ? -1.232 -11.105 9.368 1.00 45.47 129 PRO A N 1
ATOM 1059 C CA . PRO A 1 129 ? 0.197 -11.417 9.403 1.00 45.47 129 PRO A CA 1
ATOM 1060 C C . PRO A 1 129 ? 0.575 -12.249 8.168 1.00 45.47 129 PRO A C 1
ATOM 1062 O O . PRO A 1 129 ? 0.533 -13.472 8.177 1.00 45.47 129 PRO A O 1
ATOM 1065 N N . SER A 1 130 ? 0.835 -11.552 7.074 1.00 42.91 130 SER A N 1
ATOM 1066 C CA . SER A 1 130 ? 0.978 -12.026 5.712 1.00 42.91 130 SER A CA 1
ATOM 1067 C C . SER A 1 130 ? 1.965 -11.109 5.022 1.00 42.91 130 SER A C 1
ATOM 1069 O O . SER A 1 130 ? 2.164 -9.954 5.417 1.00 42.91 130 SER A O 1
ATOM 1071 N N . VAL A 1 131 ? 2.609 -11.698 4.035 1.00 49.38 131 VAL A N 1
ATOM 1072 C CA . VAL A 1 131 ? 3.784 -11.164 3.396 1.00 49.38 131 VAL A CA 1
ATOM 1073 C C . VAL A 1 131 ? 3.378 -10.129 2.346 1.00 49.38 131 VAL A C 1
ATOM 1075 O O . VAL A 1 131 ? 2.495 -10.402 1.528 1.00 49.38 131 VAL A O 1
ATOM 1078 N N . PHE A 1 132 ? 4.004 -8.947 2.349 1.00 56.16 132 PHE A N 1
ATOM 1079 C CA . PHE A 1 132 ? 3.806 -7.966 1.281 1.00 56.16 132 PHE A CA 1
ATOM 1080 C C . PHE A 1 132 ? 5.079 -7.257 0.828 1.00 56.16 132 PHE A C 1
ATOM 1082 O O . PHE A 1 132 ? 6.052 -7.176 1.575 1.00 56.16 132 PHE A O 1
ATOM 1089 N N . ARG A 1 133 ? 5.004 -6.698 -0.388 1.00 64.19 133 ARG A N 1
ATOM 1090 C CA . ARG A 1 133 ? 5.971 -5.758 -0.977 1.00 64.19 133 ARG A CA 1
ATOM 1091 C C . ARG A 1 133 ? 5.254 -4.468 -1.369 1.00 64.19 133 ARG A C 1
ATOM 1093 O O . ARG A 1 133 ? 4.107 -4.516 -1.824 1.00 64.19 133 ARG A O 1
ATOM 1100 N N . LEU A 1 134 ? 5.902 -3.323 -1.182 1.00 67.38 134 LEU A N 1
ATOM 1101 C CA . LEU A 1 134 ? 5.398 -2.007 -1.567 1.00 67.38 134 LEU A CA 1
ATOM 1102 C C . LEU A 1 134 ? 6.295 -1.412 -2.655 1.00 67.38 134 LEU A C 1
ATOM 1104 O O . LEU A 1 134 ? 7.493 -1.249 -2.463 1.00 67.38 134 LEU A O 1
ATOM 1108 N N . SER A 1 135 ? 5.702 -1.024 -3.781 1.00 58.97 135 SER A N 1
ATOM 1109 C CA . SER A 1 135 ? 6.376 -0.199 -4.788 1.00 58.97 135 SER A CA 1
ATOM 1110 C C . SER A 1 135 ? 5.638 1.123 -4.905 1.00 58.97 135 SER A C 1
ATOM 1112 O O . SER A 1 135 ? 4.489 1.139 -5.339 1.00 58.97 135 SER A O 1
ATOM 1114 N N . ALA A 1 136 ? 6.267 2.222 -4.500 1.00 62.25 136 ALA A N 1
ATOM 1115 C CA . ALA A 1 136 ? 5.690 3.556 -4.630 1.00 62.25 136 ALA A CA 1
ATOM 1116 C C . ALA A 1 136 ? 6.086 4.201 -5.967 1.00 62.25 136 ALA A C 1
ATOM 1118 O O . ALA A 1 136 ? 7.207 4.018 -6.447 1.00 62.25 136 ALA A O 1
ATOM 1119 N N . PHE A 1 137 ? 5.158 4.957 -6.550 1.00 56.47 137 PHE A N 1
ATOM 1120 C CA . PHE A 1 137 ? 5.340 5.718 -7.780 1.00 56.47 137 PHE A CA 1
ATOM 1121 C C . PHE A 1 137 ? 5.090 7.179 -7.501 1.00 56.47 137 PHE A C 1
ATOM 1123 O O . PHE A 1 137 ? 4.045 7.564 -6.970 1.00 56.47 137 PHE A O 1
ATOM 1130 N N . HIS A 1 138 ? 6.024 7.978 -7.974 1.00 52.06 138 HIS A N 1
ATOM 1131 C CA . HIS A 1 138 ? 5.883 9.416 -8.032 1.00 52.06 138 HIS A CA 1
ATOM 1132 C C . HIS A 1 138 ? 5.933 9.801 -9.511 1.00 52.06 138 HIS A C 1
ATOM 1134 O O . HIS A 1 138 ? 6.523 9.072 -10.318 1.00 52.06 138 HIS A O 1
ATOM 1140 N N . ASN A 1 139 ? 5.218 10.867 -9.858 1.00 37.31 139 ASN A N 1
ATOM 1141 C CA . ASN A 1 139 ? 5.233 11.441 -11.202 1.00 37.31 139 ASN A CA 1
ATOM 1142 C C . ASN A 1 139 ? 6.480 12.299 -11.396 1.00 37.31 139 ASN A C 1
ATOM 1144 O O . ASN A 1 139 ? 6.883 12.933 -10.398 1.00 37.31 139 ASN A O 1
#

Radius of gyration: 15.29 Å; chains: 1; bounding box: 36×37×38 Å

Foldseek 3Di:
DPLDDPDDPQDPPADVVGDDDDQVRCCVFQVWHWDFADPVDPVRRVVVVVVVCVVQVPDDDDDDDQDPPPDDPSVVVQVVLQDKAFDQWWDWDWDCAAKKWKWWATPVRDTDIDIHHNVGGTGGTGRHRTIIHMHTDDD

Sequence (139 aa):
MEPYPFGDPRLPHHLFPPKKITPDELSKRTGTLYWKLDTLDQVALAKRLTTLKLEHNFKKEDIFTLDAETTANFDDKIEELFEESTVPFQQARMIIEGCAYYDVEDKNGQWVRILCDFHVPLSVNRIPPSVFRLSAFHN

InterPro domains:
  IPR004313 Acireductone dioxygenase ARD family [PF03079] (1-116)
  IPR004313 Acireductone dioxygenase ARD family [PTHR23418] (8-116)
  IPR011051 RmlC-like cupin domain superfamily [SSF51182] (5-116)
  IPR014710 RmlC-like jelly roll fold [G3DSA:2.60.120.10] (1-125)

Secondary structure (DSSP, 8-state):
--SS--S-TTS----SS-----HHHHHHHH---EE---SS-HHHHHHHHHHHHHHTT----------TTT-TTHHHHHHHHHS-EE-SS---EE-SSSEEEEEEE-TTS-EEEEEEETTB--EE----S-EEEEEEE--